Protein AF-A0A7Y5J5W0-F1 (afdb_monomer_lite)

Sequence (157 aa):
MAVSAVFTVFFVSILNAQICTHQDPDDPNSPLIGLDGLPCNNTVVTAVPFLRIVSDARSGAMGDVGIGLSADPNAMHFNASKLVFSEQEVGVSTTYTPWLRSLGLSDVYLAYLTGFFKIDEFQTLGMGLRYFSLGSIQFTDTEGQELLTGRPNEFEV

pLDDT: mean 84.12, std 17.24, range [32.28, 97.69]

Structure (mmCIF, N/CA/C/O backbone):
data_AF-A0A7Y5J5W0-F1
#
_entry.id   AF-A0A7Y5J5W0-F1
#
loop_
_atom_site.group_PDB
_atom_site.id
_atom_site.type_symbol
_atom_site.label_atom_id
_atom_site.label_alt_id
_atom_site.label_comp_id
_atom_site.label_asym_id
_atom_site.label_entity_id
_atom_site.label_seq_id
_atom_site.pdbx_PDB_ins_code
_atom_site.Cartn_x
_atom_site.Cartn_y
_atom_site.Cartn_z
_atom_site.occupancy
_atom_site.B_iso_or_equiv
_atom_site.auth_seq_id
_atom_site.auth_comp_id
_atom_site.auth_asym_id
_atom_site.auth_atom_id
_atom_site.pdbx_PDB_model_num
ATOM 1 N N . MET A 1 1 ? 16.769 -20.450 39.879 1.00 37.41 1 MET A N 1
ATOM 2 C CA . MET A 1 1 ? 17.479 -19.281 39.319 1.00 37.41 1 MET A CA 1
ATOM 3 C C . MET A 1 1 ? 17.667 -19.563 37.834 1.00 37.41 1 MET A C 1
ATOM 5 O O . MET A 1 1 ? 18.550 -20.330 37.484 1.00 37.41 1 MET A O 1
ATOM 9 N N . ALA A 1 2 ? 16.738 -19.116 36.986 1.00 35.34 2 ALA A N 1
ATOM 10 C CA . ALA A 1 2 ? 16.779 -19.388 35.548 1.00 35.34 2 ALA A CA 1
ATOM 11 C C . ALA A 1 2 ? 17.482 -18.217 34.853 1.00 35.34 2 ALA A C 1
ATOM 13 O O . ALA A 1 2 ? 17.029 -17.079 34.956 1.00 35.34 2 ALA A O 1
ATOM 14 N N . VAL A 1 3 ? 18.618 -18.490 34.214 1.00 38.78 3 VAL A N 1
ATOM 15 C CA . VAL A 1 3 ? 19.370 -17.503 33.434 1.00 38.78 3 VAL A CA 1
ATOM 16 C C . VAL A 1 3 ? 18.696 -17.398 32.069 1.00 38.78 3 VAL A C 1
ATOM 18 O O . VAL A 1 3 ? 18.734 -18.336 31.279 1.00 38.78 3 VAL A O 1
ATOM 21 N N . SER A 1 4 ? 18.025 -16.273 31.829 1.00 32.28 4 SER A N 1
ATOM 22 C CA . SER A 1 4 ? 17.438 -15.935 30.534 1.00 32.28 4 SER A CA 1
ATOM 23 C C . SER A 1 4 ? 18.555 -15.477 29.595 1.00 32.28 4 SER A C 1
ATOM 25 O O . SER A 1 4 ? 19.191 -14.452 29.842 1.00 32.28 4 SER A O 1
ATOM 27 N N . ALA A 1 5 ? 18.840 -16.259 28.554 1.00 39.91 5 ALA A N 1
ATOM 28 C CA . ALA A 1 5 ? 19.784 -15.886 27.509 1.00 39.91 5 ALA A CA 1
ATOM 29 C C . ALA A 1 5 ? 19.069 -14.984 26.494 1.00 39.91 5 ALA A C 1
ATOM 31 O O . ALA A 1 5 ? 18.296 -15.453 25.662 1.00 39.91 5 ALA A O 1
ATOM 32 N N . VAL A 1 6 ? 19.310 -13.676 26.583 1.00 43.06 6 VAL A N 1
ATOM 33 C CA . VAL A 1 6 ? 18.864 -12.710 25.574 1.00 43.06 6 VAL A CA 1
ATOM 34 C C . VAL A 1 6 ? 19.819 -12.807 24.385 1.00 43.06 6 VAL A C 1
ATOM 36 O O . VAL A 1 6 ? 20.975 -12.398 24.467 1.00 43.06 6 VAL A O 1
ATOM 39 N N . PHE A 1 7 ? 19.345 -13.396 23.290 1.00 33.59 7 PHE A N 1
ATOM 40 C CA . PHE A 1 7 ? 20.081 -13.487 22.033 1.00 33.59 7 PHE A CA 1
ATOM 41 C C . PHE A 1 7 ? 19.797 -12.222 21.210 1.00 33.59 7 PHE A C 1
ATOM 43 O O . PHE A 1 7 ? 18.835 -12.160 20.448 1.00 33.59 7 PHE A O 1
ATOM 50 N N . THR A 1 8 ? 20.597 -11.175 21.409 1.00 34.41 8 THR A N 1
ATOM 51 C CA . THR A 1 8 ? 20.504 -9.949 20.604 1.00 34.41 8 THR A CA 1
ATOM 52 C C . THR A 1 8 ? 21.258 -10.155 19.294 1.00 34.41 8 THR A C 1
ATOM 54 O O . THR A 1 8 ? 22.488 -10.141 19.266 1.00 34.41 8 THR A O 1
ATOM 57 N N . VAL A 1 9 ? 20.524 -10.346 18.199 1.00 38.25 9 VAL A N 1
ATOM 58 C CA . VAL A 1 9 ? 21.084 -10.310 16.843 1.00 38.25 9 VAL A CA 1
ATOM 59 C C . VAL A 1 9 ? 21.312 -8.846 16.469 1.00 38.25 9 VAL A C 1
ATOM 61 O O . VAL A 1 9 ? 20.364 -8.108 16.213 1.00 38.25 9 VAL A O 1
ATOM 64 N N . PHE A 1 10 ? 22.572 -8.410 16.450 1.00 33.38 10 PHE A N 1
ATOM 65 C CA . PHE A 1 10 ? 22.946 -7.127 15.860 1.00 33.38 10 PHE A CA 1
ATOM 66 C C . PHE A 1 10 ? 22.962 -7.266 14.337 1.00 33.38 10 PHE A C 1
ATOM 68 O O . PHE A 1 10 ? 23.880 -7.846 13.761 1.00 33.38 10 PHE A O 1
ATOM 75 N N . PHE A 1 11 ? 21.936 -6.726 13.684 1.00 36.38 11 PHE A N 1
ATOM 76 C CA . PHE A 1 11 ? 21.954 -6.495 12.247 1.00 36.38 11 PHE A CA 1
ATOM 77 C C . PHE A 1 11 ? 22.788 -5.235 11.994 1.00 36.38 11 PHE A C 1
ATOM 79 O O . PHE A 1 11 ? 22.348 -4.123 12.282 1.00 36.38 11 PHE A O 1
ATOM 86 N N . VAL A 1 12 ? 24.020 -5.392 11.505 1.00 39.88 12 VAL A N 1
ATOM 87 C CA . VAL A 1 12 ? 24.788 -4.254 10.986 1.00 39.88 12 VAL A CA 1
ATOM 88 C C . VAL A 1 12 ? 24.184 -3.901 9.634 1.00 39.88 12 VAL A C 1
ATOM 90 O O . VAL A 1 12 ? 24.516 -4.490 8.608 1.00 39.88 12 VAL A O 1
ATOM 93 N N . SER A 1 13 ? 23.259 -2.946 9.636 1.00 38.00 13 SER A N 1
ATOM 94 C CA . SER A 1 13 ? 22.862 -2.246 8.424 1.00 38.00 13 SER A CA 1
ATOM 95 C C . SER A 1 13 ? 24.048 -1.400 7.974 1.00 38.00 13 SER A C 1
ATOM 97 O O . SER A 1 13 ? 24.332 -0.354 8.563 1.00 38.00 13 SER A O 1
ATOM 99 N N . ILE A 1 14 ? 24.763 -1.859 6.950 1.00 43.25 14 ILE A N 1
ATOM 100 C CA . ILE A 1 14 ? 25.691 -1.002 6.219 1.00 43.25 14 ILE A CA 1
ATOM 101 C C . ILE A 1 14 ? 24.814 0.074 5.577 1.00 43.25 14 ILE A C 1
ATOM 103 O O . ILE A 1 14 ? 24.007 -0.210 4.691 1.00 43.25 14 ILE A O 1
ATOM 107 N N . LEU A 1 15 ? 24.889 1.293 6.107 1.00 44.66 15 LEU A N 1
ATOM 108 C CA . LEU A 1 15 ? 24.238 2.449 5.516 1.00 44.66 15 LEU A CA 1
ATOM 109 C C . LEU A 1 15 ? 24.900 2.656 4.147 1.00 44.66 15 LEU A C 1
ATOM 111 O O . LEU A 1 15 ? 26.060 3.058 4.077 1.00 44.66 15 LEU A O 1
ATOM 115 N N . ASN A 1 16 ? 24.186 2.361 3.061 1.00 49.84 16 ASN A N 1
ATOM 116 C CA . ASN A 1 16 ? 24.580 2.779 1.718 1.00 49.84 16 ASN A CA 1
ATOM 117 C C . ASN A 1 16 ? 24.354 4.293 1.605 1.00 49.84 16 ASN A C 1
ATOM 119 O O . ASN A 1 16 ? 23.412 4.749 0.961 1.00 49.84 16 ASN A O 1
ATOM 123 N N . ALA A 1 17 ? 25.177 5.082 2.293 1.00 53.34 17 ALA A N 1
ATOM 124 C CA . ALA A 1 17 ? 25.320 6.488 1.963 1.00 53.34 17 ALA A CA 1
ATOM 125 C C . ALA A 1 17 ? 26.031 6.553 0.606 1.00 53.34 17 ALA A C 1
ATOM 127 O O . ALA A 1 17 ? 27.065 5.909 0.420 1.00 53.34 17 ALA A O 1
ATOM 128 N N . GLN A 1 18 ? 25.470 7.294 -0.351 1.00 58.78 18 GLN A N 1
ATOM 129 C CA . GLN A 1 18 ? 26.191 7.635 -1.574 1.00 58.78 18 GLN A CA 1
ATOM 130 C C . GLN A 1 18 ? 27.515 8.291 -1.160 1.00 58.78 18 GLN A C 1
ATOM 132 O O . GLN A 1 18 ? 27.520 9.308 -0.467 1.00 58.78 18 GLN A O 1
ATOM 137 N N . ILE A 1 19 ? 28.637 7.660 -1.512 1.00 64.94 19 ILE A N 1
ATOM 138 C CA . ILE A 1 19 ? 29.966 8.191 -1.216 1.00 64.94 19 ILE A CA 1
ATOM 139 C C . ILE A 1 19 ? 30.184 9.352 -2.178 1.00 64.94 19 ILE A C 1
ATOM 141 O O . ILE A 1 19 ? 30.361 9.141 -3.376 1.00 64.94 19 ILE A O 1
ATOM 145 N N . CYS A 1 20 ? 30.136 10.566 -1.641 1.00 73.12 20 CYS A N 1
ATOM 146 C CA . CYS A 1 20 ? 30.481 11.770 -2.372 1.00 73.12 20 CYS A CA 1
ATOM 147 C C . CYS A 1 20 ? 31.833 12.284 -1.896 1.00 73.12 20 CYS A C 1
ATOM 149 O O . CYS A 1 20 ? 32.098 12.343 -0.694 1.00 73.12 20 CYS A O 1
ATOM 151 N N . THR A 1 21 ? 32.681 12.656 -2.845 1.00 75.62 21 THR A N 1
ATOM 152 C CA . THR A 1 21 ? 34.007 13.217 -2.580 1.00 75.62 21 THR A CA 1
ATOM 153 C C . THR A 1 21 ? 34.090 14.616 -3.164 1.00 75.62 21 THR A C 1
ATOM 155 O O . THR A 1 21 ? 33.396 14.935 -4.125 1.00 75.62 21 THR A O 1
ATOM 158 N N . HIS A 1 22 ? 34.939 15.462 -2.594 1.00 81.31 22 HIS A N 1
ATOM 159 C CA . HIS A 1 22 ? 35.256 16.751 -3.199 1.00 81.31 22 HIS A CA 1
ATOM 160 C C . HIS A 1 22 ? 35.891 16.547 -4.583 1.00 81.31 22 HIS A C 1
ATOM 162 O O . HIS A 1 22 ? 36.768 15.694 -4.734 1.00 81.31 22 HIS A O 1
ATOM 168 N N . GLN A 1 23 ? 35.426 17.301 -5.586 1.00 80.44 23 GLN A N 1
ATOM 169 C CA . GLN A 1 23 ? 35.991 17.300 -6.942 1.00 80.44 23 GLN A CA 1
ATOM 170 C C . GLN A 1 23 ? 37.472 17.677 -6.929 1.00 80.44 23 GLN A C 1
ATOM 172 O O . GLN A 1 23 ? 38.260 17.108 -7.682 1.00 80.44 23 GLN A O 1
ATOM 177 N N . ASP A 1 24 ? 37.829 18.636 -6.077 1.00 80.94 24 ASP A N 1
ATOM 178 C CA . ASP A 1 24 ? 39.208 18.990 -5.780 1.00 80.94 24 ASP A CA 1
ATOM 179 C C . ASP A 1 24 ? 39.498 18.627 -4.313 1.00 80.94 24 ASP A C 1
ATOM 181 O O . ASP A 1 24 ? 38.906 19.238 -3.418 1.00 80.94 24 ASP A O 1
ATOM 185 N N . PRO A 1 25 ? 40.372 17.640 -4.044 1.00 79.00 25 PRO A N 1
ATOM 186 C CA . PRO A 1 25 ? 40.731 17.241 -2.686 1.00 79.00 25 PRO A CA 1
ATOM 187 C C . PRO A 1 25 ? 41.341 18.371 -1.844 1.00 79.00 25 PRO A C 1
ATOM 189 O O . PRO A 1 25 ? 41.274 18.297 -0.616 1.00 79.00 25 PRO A O 1
ATOM 192 N N . ASP A 1 26 ? 41.931 19.387 -2.484 1.00 81.31 26 ASP A N 1
ATOM 193 C CA . ASP A 1 26 ? 42.678 20.457 -1.819 1.00 81.31 26 ASP A CA 1
ATOM 194 C C . ASP A 1 26 ? 41.833 21.725 -1.569 1.00 81.31 26 ASP A C 1
ATOM 196 O O . ASP A 1 26 ? 42.221 22.572 -0.758 1.00 81.31 26 ASP A O 1
ATOM 200 N N . ASP A 1 27 ? 40.656 21.853 -2.201 1.00 81.00 27 ASP A N 1
ATOM 201 C CA . ASP A 1 27 ? 39.699 22.942 -1.954 1.00 81.00 27 ASP A CA 1
ATOM 202 C C . ASP A 1 27 ? 38.456 22.438 -1.189 1.00 81.00 27 ASP A C 1
ATOM 204 O O . ASP A 1 27 ? 37.603 21.751 -1.767 1.00 81.00 27 ASP A O 1
ATOM 208 N N . PRO A 1 28 ? 38.277 22.828 0.090 1.00 77.81 28 PRO A N 1
ATOM 209 C CA . PRO A 1 28 ? 37.134 22.418 0.905 1.00 77.81 28 PRO A CA 1
ATOM 210 C C . PRO A 1 28 ? 35.789 23.003 0.444 1.00 77.81 28 PRO A C 1
ATOM 212 O O . PRO A 1 28 ? 34.749 22.593 0.955 1.00 77.81 28 PRO A O 1
ATOM 215 N N . ASN A 1 29 ? 35.775 23.953 -0.498 1.00 83.12 29 ASN A N 1
ATOM 216 C CA . ASN A 1 29 ? 34.547 24.499 -1.086 1.00 83.12 29 ASN A CA 1
ATOM 217 C C . ASN A 1 29 ? 34.256 23.944 -2.488 1.00 83.12 29 ASN A C 1
ATOM 219 O O . ASN A 1 29 ? 33.294 24.379 -3.129 1.00 83.12 29 ASN A O 1
ATOM 223 N N . SER A 1 30 ? 35.065 23.002 -2.980 1.00 81.00 30 SER A N 1
ATOM 224 C CA . SER A 1 30 ? 34.849 22.408 -4.295 1.00 81.00 30 SER A CA 1
ATOM 225 C C . SER A 1 30 ? 33.546 21.591 -4.334 1.00 81.00 30 SER A C 1
ATOM 227 O O . SER A 1 30 ? 33.149 21.005 -3.319 1.00 81.00 30 SER A O 1
ATOM 229 N N . PRO A 1 31 ? 32.851 21.532 -5.489 1.00 82.62 31 PRO A N 1
ATOM 230 C CA . PRO A 1 31 ? 31.631 20.746 -5.629 1.00 82.62 31 PRO A CA 1
ATOM 231 C C . PRO A 1 31 ? 31.865 19.279 -5.275 1.00 82.62 31 PRO A C 1
ATOM 233 O O . PRO A 1 31 ? 32.870 18.686 -5.664 1.00 82.62 31 PRO A O 1
ATOM 236 N N . LEU A 1 32 ? 30.912 18.681 -4.566 1.00 84.12 32 LEU A N 1
ATOM 237 C CA . LEU A 1 32 ? 30.928 17.247 -4.316 1.00 84.12 32 LEU A CA 1
ATOM 238 C C . LEU A 1 32 ? 30.548 16.505 -5.599 1.00 84.12 32 LEU A C 1
ATOM 240 O O . LEU A 1 32 ? 29.568 16.864 -6.256 1.00 84.12 32 LEU A O 1
ATOM 244 N N . ILE A 1 33 ? 31.283 15.448 -5.922 1.00 84.19 33 ILE A N 1
ATOM 245 C CA . ILE A 1 33 ? 31.013 14.547 -7.043 1.00 84.19 33 ILE A CA 1
ATOM 246 C C . ILE A 1 33 ? 30.721 13.130 -6.565 1.00 84.19 33 ILE A C 1
ATOM 248 O O . ILE A 1 33 ? 31.202 12.695 -5.515 1.00 84.19 33 ILE A O 1
ATOM 252 N N . GLY A 1 34 ? 29.892 12.430 -7.337 1.00 77.56 34 GLY A N 1
ATOM 253 C CA . GLY A 1 34 ? 29.656 11.000 -7.184 1.00 77.56 34 GLY A CA 1
ATOM 254 C C . GLY A 1 34 ? 30.750 10.157 -7.844 1.00 77.56 34 GLY A C 1
ATOM 255 O O . GLY A 1 34 ? 31.632 10.665 -8.537 1.00 77.56 34 GLY A O 1
ATOM 256 N N . LEU A 1 35 ? 30.663 8.836 -7.666 1.00 71.94 35 LEU A N 1
ATOM 257 C CA . LEU A 1 35 ? 31.559 7.859 -8.305 1.00 71.94 35 LEU A CA 1
ATOM 258 C C . LEU A 1 35 ? 31.524 7.904 -9.848 1.00 71.94 35 LEU A C 1
ATOM 260 O O . LEU A 1 35 ? 32.421 7.389 -10.508 1.00 71.94 35 LEU A O 1
ATOM 264 N N . ASP A 1 36 ? 30.467 8.482 -10.407 1.00 76.19 36 ASP A N 1
ATOM 265 C CA . ASP A 1 36 ? 30.195 8.673 -11.829 1.00 76.19 36 ASP A CA 1
ATOM 266 C C . ASP A 1 36 ? 30.747 10.000 -12.388 1.00 76.19 36 ASP A C 1
ATOM 268 O O . ASP A 1 36 ? 30.611 10.264 -13.582 1.00 76.19 36 ASP A O 1
ATOM 272 N N . GLY A 1 37 ? 31.376 10.838 -11.553 1.00 74.50 37 GLY A N 1
ATOM 273 C CA . GLY A 1 37 ? 31.932 12.136 -11.954 1.00 74.50 37 GLY A CA 1
ATOM 274 C C . GLY A 1 37 ? 30.879 13.218 -12.219 1.00 74.50 37 GLY A C 1
ATOM 275 O O . GLY A 1 37 ? 31.218 14.311 -12.677 1.00 74.50 37 GLY A O 1
ATOM 276 N N . LEU A 1 38 ? 29.606 12.933 -11.934 1.00 81.25 38 LEU A N 1
ATOM 277 C CA . LEU A 1 38 ? 28.520 13.906 -11.971 1.00 81.25 38 LEU A CA 1
ATOM 278 C C . LEU A 1 38 ? 28.381 14.600 -10.606 1.00 81.25 38 LEU A C 1
ATOM 280 O O . LEU A 1 38 ? 28.870 14.080 -9.595 1.00 81.25 38 LEU A O 1
ATOM 284 N N . PRO A 1 39 ? 27.722 15.778 -10.544 1.00 82.44 39 PRO A N 1
ATOM 285 C CA . PRO A 1 39 ? 27.435 16.437 -9.276 1.00 82.44 39 PRO A CA 1
ATOM 286 C C . PRO A 1 39 ? 26.773 15.462 -8.303 1.00 82.44 39 PRO A C 1
ATOM 288 O O . PRO A 1 39 ? 25.794 14.801 -8.652 1.00 82.44 39 PRO A O 1
ATOM 291 N N . CYS A 1 40 ? 27.309 15.380 -7.087 1.00 77.94 40 CYS A N 1
ATOM 292 C CA . CYS A 1 40 ? 26.790 14.514 -6.040 1.00 77.94 40 CYS A CA 1
ATOM 293 C C . CYS A 1 40 ? 25.314 14.835 -5.793 1.00 77.94 40 CYS A C 1
ATOM 295 O O . CYS A 1 40 ? 24.961 15.896 -5.270 1.00 77.94 40 CYS A O 1
ATOM 297 N N . ASN A 1 41 ? 24.444 13.901 -6.166 1.00 71.25 41 ASN A N 1
ATOM 298 C CA . ASN A 1 41 ? 23.030 13.992 -5.865 1.00 71.25 41 ASN A CA 1
ATOM 299 C C . ASN A 1 41 ? 22.784 13.386 -4.482 1.00 71.25 41 ASN A C 1
ATOM 301 O O . ASN A 1 41 ? 22.992 12.190 -4.286 1.00 71.25 41 ASN A O 1
ATOM 305 N N . ASN A 1 42 ? 22.339 14.202 -3.525 1.00 68.62 42 ASN A N 1
ATOM 306 C CA . ASN A 1 42 ? 22.012 13.756 -2.170 1.00 68.62 42 ASN A CA 1
ATOM 307 C C . ASN A 1 42 ? 20.614 13.116 -2.134 1.00 68.62 42 ASN A C 1
ATOM 309 O O . ASN A 1 42 ? 19.680 13.626 -1.510 1.00 68.62 42 ASN A O 1
ATOM 313 N N . THR A 1 43 ? 20.443 12.025 -2.876 1.00 71.62 43 THR A N 1
ATOM 314 C CA . THR A 1 43 ? 19.206 11.248 -2.863 1.00 71.62 43 THR A CA 1
ATOM 315 C C . THR A 1 43 ? 19.216 10.265 -1.709 1.00 71.62 43 THR A C 1
ATOM 317 O O . THR A 1 43 ? 20.143 9.488 -1.521 1.00 71.62 43 THR A O 1
ATOM 320 N N . VAL A 1 44 ? 18.141 10.235 -0.931 1.00 71.56 44 VAL A N 1
ATOM 321 C CA . VAL A 1 44 ? 18.000 9.204 0.099 1.00 71.56 44 VAL A CA 1
ATOM 322 C C . VAL A 1 44 ? 17.638 7.888 -0.583 1.00 71.56 44 VAL A C 1
ATOM 324 O O . VAL A 1 44 ? 16.494 7.687 -0.995 1.00 71.56 44 VAL A O 1
ATOM 327 N N . VAL A 1 45 ? 18.615 6.991 -0.702 1.00 72.06 45 VAL A N 1
ATOM 328 C CA . VAL A 1 45 ? 18.409 5.648 -1.250 1.00 72.06 45 VAL A CA 1
ATOM 329 C C . VAL A 1 45 ? 17.866 4.743 -0.145 1.00 72.06 45 VAL A C 1
ATOM 331 O O . VAL A 1 45 ? 18.517 4.511 0.871 1.00 72.06 45 VAL A O 1
ATOM 334 N N . THR A 1 46 ? 16.648 4.236 -0.321 1.00 78.06 46 THR A N 1
ATOM 335 C CA . THR A 1 46 ? 16.045 3.257 0.594 1.00 78.06 46 THR A CA 1
ATOM 336 C C . THR A 1 46 ? 16.227 1.854 0.036 1.00 78.06 46 THR A C 1
ATOM 338 O O . THR A 1 46 ? 15.976 1.647 -1.147 1.00 78.06 46 THR A O 1
ATOM 341 N N . ALA A 1 47 ? 16.584 0.883 0.880 1.00 81.00 47 ALA A N 1
ATOM 342 C CA . ALA A 1 47 ? 16.774 -0.505 0.445 1.00 81.00 47 ALA A CA 1
ATOM 343 C C . ALA A 1 47 ? 15.497 -1.142 -0.132 1.00 81.00 47 ALA A C 1
ATOM 345 O O . ALA A 1 47 ? 15.584 -2.022 -0.979 1.00 81.00 47 ALA A O 1
ATOM 346 N N . VAL A 1 48 ? 14.321 -0.694 0.323 1.00 88.62 48 VAL A N 1
ATOM 347 C CA . VAL A 1 48 ? 13.029 -1.299 -0.014 1.00 88.62 48 VAL A CA 1
ATOM 348 C C . VAL A 1 48 ? 12.021 -0.197 -0.390 1.00 88.62 48 VAL A C 1
ATOM 350 O O . VAL A 1 48 ? 11.191 0.203 0.431 1.00 88.62 48 VAL A O 1
ATOM 353 N N . PRO A 1 49 ? 12.112 0.376 -1.605 1.00 86.25 49 PRO A N 1
ATOM 354 C CA . PRO A 1 49 ? 11.348 1.566 -1.980 1.00 86.25 49 PRO A CA 1
ATOM 355 C C . PRO A 1 49 ? 9.843 1.305 -2.110 1.00 86.25 49 PRO A C 1
ATOM 357 O O . PRO A 1 49 ? 9.062 2.235 -1.901 1.00 86.25 49 PRO A O 1
ATOM 360 N N . PHE A 1 50 ? 9.413 0.060 -2.375 1.00 89.88 50 PHE A N 1
ATOM 361 C CA . PHE A 1 50 ? 7.986 -0.259 -2.466 1.00 89.88 50 PHE A CA 1
ATOM 362 C C . PHE A 1 50 ? 7.254 0.042 -1.156 1.00 89.88 50 PHE A C 1
ATOM 364 O O . PHE A 1 50 ? 6.071 0.371 -1.192 1.00 89.88 50 PHE A O 1
ATOM 371 N N . LE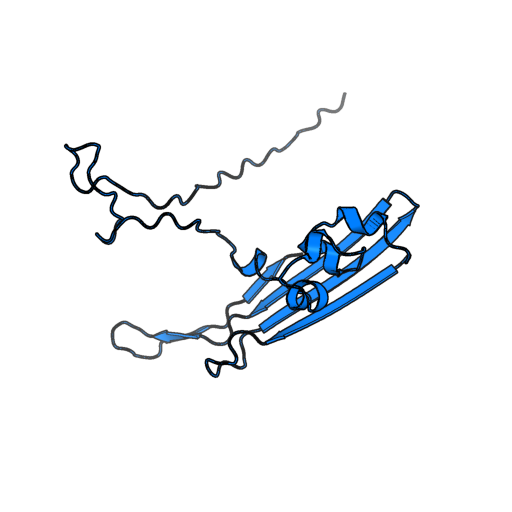U A 1 51 ? 7.948 0.037 -0.002 1.00 90.88 51 LEU A N 1
ATOM 372 C CA . LEU A 1 51 ? 7.372 0.406 1.297 1.00 90.88 51 LEU A CA 1
ATOM 373 C C . LEU A 1 51 ? 6.781 1.815 1.344 1.00 90.88 51 LEU A C 1
ATOM 375 O O . LEU A 1 51 ? 5.887 2.066 2.140 1.00 90.88 51 LEU A O 1
ATOM 379 N N . ARG A 1 52 ? 7.244 2.707 0.469 1.00 90.00 52 ARG A N 1
ATOM 380 C CA . ARG A 1 52 ? 6.803 4.102 0.416 1.00 90.00 52 ARG A CA 1
ATOM 381 C C . ARG A 1 52 ? 5.609 4.333 -0.506 1.00 90.00 52 ARG A C 1
ATOM 383 O O . ARG A 1 52 ? 5.105 5.449 -0.549 1.00 90.00 52 ARG A O 1
ATOM 390 N N . ILE A 1 53 ? 5.197 3.328 -1.277 1.00 90.88 53 ILE A N 1
ATOM 391 C CA . ILE A 1 53 ? 4.076 3.455 -2.206 1.00 90.88 53 ILE A CA 1
ATOM 392 C C . ILE A 1 53 ? 2.778 3.294 -1.423 1.00 90.88 53 ILE A C 1
ATOM 394 O O . ILE A 1 53 ? 2.538 2.246 -0.816 1.00 90.88 53 ILE A O 1
ATOM 398 N N . VAL A 1 54 ? 1.931 4.320 -1.492 1.00 93.12 54 VAL A N 1
ATOM 399 C CA . VAL A 1 54 ? 0.596 4.282 -0.904 1.00 93.12 54 VAL A CA 1
ATOM 400 C C . VAL A 1 54 ? -0.236 3.203 -1.580 1.00 93.12 54 VAL A C 1
ATOM 402 O O . VAL A 1 54 ? -0.357 3.131 -2.803 1.00 93.12 54 VAL A O 1
ATOM 405 N N . SER A 1 55 ? -0.775 2.323 -0.744 1.00 88.06 55 SER A N 1
ATOM 406 C CA . SER A 1 55 ? -1.365 1.054 -1.160 1.00 88.06 55 SER A CA 1
ATOM 407 C C . SER A 1 55 ? -2.885 1.004 -1.008 1.00 88.06 55 SER A C 1
ATOM 409 O O . SER A 1 55 ? -3.487 -0.028 -1.295 1.00 88.06 55 SER A O 1
ATOM 411 N N . ASP A 1 56 ? -3.516 2.120 -0.630 1.00 92.12 56 ASP A N 1
ATOM 412 C CA . ASP A 1 56 ? -4.967 2.264 -0.551 1.00 92.12 56 ASP A CA 1
ATOM 413 C C . ASP A 1 56 ? -5.495 3.444 -1.377 1.00 92.12 56 ASP A C 1
ATOM 415 O O . ASP A 1 56 ? -4.840 4.470 -1.561 1.00 92.12 56 ASP A O 1
ATOM 419 N N . ALA A 1 57 ? -6.725 3.300 -1.868 1.00 91.88 57 ALA A N 1
ATOM 420 C CA . ALA A 1 57 ? -7.348 4.299 -2.730 1.00 91.88 57 ALA A CA 1
ATOM 421 C C . ALA A 1 57 ? -7.785 5.570 -1.982 1.00 91.88 57 ALA A C 1
ATOM 423 O O . ALA A 1 57 ? -7.840 6.641 -2.585 1.00 91.88 57 ALA A O 1
ATOM 424 N N . ARG A 1 58 ? -8.126 5.474 -0.690 1.00 92.31 58 ARG A N 1
ATOM 425 C CA . ARG A 1 58 ? -8.714 6.580 0.077 1.00 92.31 58 ARG A CA 1
ATOM 426 C C . ARG A 1 58 ? -7.663 7.642 0.379 1.00 92.31 58 ARG A C 1
ATOM 428 O O . ARG A 1 58 ? -7.883 8.816 0.095 1.00 92.31 58 ARG A O 1
ATOM 435 N N . SER A 1 59 ? -6.538 7.239 0.955 1.00 93.38 59 SER A N 1
ATOM 436 C CA . SER A 1 59 ? -5.429 8.135 1.255 1.00 93.38 59 SER A CA 1
ATOM 437 C C . SER A 1 59 ? -4.749 8.615 -0.029 1.00 93.38 59 SER A C 1
ATOM 439 O O . SER A 1 59 ? -4.506 9.815 -0.153 1.00 93.38 59 SER A O 1
ATOM 441 N N . GLY A 1 60 ? -4.566 7.730 -1.019 1.00 92.00 60 GLY A N 1
ATOM 442 C CA . GLY A 1 60 ? -3.969 8.068 -2.312 1.00 92.00 60 GLY A CA 1
ATOM 443 C C . GLY A 1 60 ? -4.768 9.125 -3.078 1.00 92.00 60 GLY A C 1
ATOM 444 O O . GLY A 1 60 ? -4.203 10.097 -3.575 1.00 92.00 60 GLY A O 1
ATOM 445 N N . ALA A 1 61 ? -6.104 9.020 -3.099 1.00 92.75 61 ALA A N 1
ATOM 446 C CA . ALA A 1 61 ? -6.967 10.028 -3.726 1.00 92.75 61 ALA A CA 1
ATOM 447 C C . ALA A 1 61 ? -6.936 11.392 -3.014 1.00 92.75 61 ALA A C 1
ATOM 449 O O . ALA A 1 61 ? -7.269 12.409 -3.621 1.00 92.75 61 ALA A O 1
ATOM 450 N N . MET A 1 62 ? -6.538 11.426 -1.741 1.00 94.19 62 MET A N 1
ATOM 451 C CA . MET A 1 62 ? -6.407 12.654 -0.954 1.00 94.19 62 MET A CA 1
ATOM 452 C C . MET A 1 62 ? -4.963 13.177 -0.883 1.00 94.19 62 MET A C 1
ATOM 454 O O . MET A 1 62 ? -4.689 14.080 -0.097 1.00 94.19 62 MET A O 1
ATOM 458 N N . GLY A 1 63 ? -4.048 12.648 -1.702 1.00 92.81 63 GLY A N 1
ATOM 459 C CA . GLY A 1 63 ? -2.650 13.084 -1.728 1.00 92.81 63 GLY A CA 1
ATOM 460 C C . GLY A 1 63 ? -1.828 12.518 -0.572 1.00 92.81 63 GLY A C 1
ATOM 461 O O . GLY A 1 63 ? -1.107 13.255 0.094 1.00 92.81 63 GLY A O 1
ATOM 462 N N . ASP A 1 64 ? -1.969 11.218 -0.317 1.00 92.69 64 ASP A N 1
ATOM 463 C CA . ASP A 1 64 ? -1.186 10.439 0.649 1.00 92.69 64 ASP A CA 1
ATOM 464 C C . ASP A 1 64 ? -1.326 10.911 2.111 1.00 92.69 64 ASP A C 1
ATOM 466 O O . ASP A 1 64 ? -0.467 10.688 2.963 1.00 92.69 64 ASP A O 1
ATOM 470 N N . VAL A 1 65 ? -2.464 11.525 2.450 1.00 92.12 65 VAL A N 1
ATOM 471 C CA . VAL A 1 65 ? -2.750 12.095 3.785 1.00 92.12 65 VAL A CA 1
ATOM 472 C C . VAL A 1 65 ? -3.200 11.061 4.824 1.00 92.12 65 VAL A C 1
ATOM 474 O O . VAL A 1 65 ? -3.913 11.384 5.778 1.00 92.12 65 VAL A O 1
ATOM 477 N N . GLY A 1 66 ? -2.788 9.801 4.677 1.00 89.31 66 GLY A N 1
ATOM 478 C CA . GLY A 1 66 ? -3.316 8.677 5.451 1.00 89.31 66 GLY A CA 1
ATOM 479 C C . GLY A 1 66 ? -3.160 8.806 6.970 1.00 89.31 66 GLY A C 1
ATOM 480 O O . GLY A 1 66 ? -3.960 8.238 7.707 1.00 89.31 66 GLY A O 1
ATOM 481 N N . ILE A 1 67 ? -2.221 9.612 7.475 1.00 92.38 67 ILE A N 1
ATOM 482 C CA . ILE A 1 67 ? -2.048 9.871 8.917 1.00 92.38 67 ILE A CA 1
ATOM 483 C C . ILE A 1 67 ? -3.247 10.632 9.515 1.00 92.38 67 ILE A C 1
ATOM 485 O O . ILE A 1 67 ? -3.670 10.311 10.623 1.00 92.38 67 ILE A O 1
ATOM 489 N N . GLY A 1 68 ? -3.826 11.592 8.786 1.00 90.69 68 GLY A N 1
ATOM 490 C CA . GLY A 1 68 ? -4.890 12.482 9.281 1.00 90.69 68 GLY A CA 1
ATOM 491 C C . GLY A 1 68 ? -6.317 11.945 9.131 1.00 90.69 68 GLY A C 1
ATOM 492 O O . GLY A 1 68 ? -7.273 12.632 9.480 1.00 90.69 68 GLY A O 1
ATOM 493 N N . LEU A 1 69 ? -6.481 10.740 8.585 1.00 92.81 69 LEU A N 1
ATOM 494 C CA . LEU A 1 69 ? -7.790 10.146 8.316 1.00 92.81 69 LEU A CA 1
ATOM 495 C C . LEU A 1 69 ? -8.335 9.356 9.505 1.00 92.81 69 LEU A C 1
ATOM 497 O O . LEU A 1 69 ? -7.563 8.763 10.266 1.00 92.81 69 LEU A O 1
ATOM 501 N N . SER A 1 70 ? -9.667 9.267 9.589 1.00 93.94 70 SER A N 1
ATOM 502 C CA . SER A 1 70 ? -10.347 8.349 10.511 1.00 93.94 70 SER A CA 1
ATOM 503 C C . SER A 1 70 ? -9.857 6.911 10.330 1.00 93.94 70 SER A C 1
ATOM 505 O O . SER A 1 70 ? -9.431 6.525 9.236 1.00 93.94 70 SER A O 1
ATOM 507 N N . ALA A 1 71 ? -9.902 6.141 11.416 1.00 94.75 71 ALA A N 1
ATOM 508 C CA . ALA A 1 71 ? -9.415 4.771 11.456 1.00 94.75 71 ALA A CA 1
ATOM 509 C C . ALA A 1 71 ? -10.152 3.873 10.451 1.00 94.75 71 ALA A C 1
ATOM 511 O O . ALA A 1 71 ? -11.380 3.839 10.418 1.00 94.75 71 ALA A O 1
ATOM 512 N N . ASP A 1 72 ? -9.386 3.146 9.646 1.00 94.25 72 ASP A N 1
ATOM 513 C CA . ASP A 1 72 ? -9.851 2.140 8.695 1.00 94.25 72 ASP A CA 1
ATOM 514 C C . ASP A 1 72 ? -8.790 1.022 8.594 1.00 94.25 72 ASP A C 1
ATOM 516 O O . ASP A 1 72 ? -7.696 1.178 9.149 1.00 94.25 72 ASP A O 1
ATOM 520 N N . PRO A 1 73 ? -9.057 -0.106 7.908 1.00 95.25 73 PRO A N 1
ATOM 521 C CA . PRO A 1 73 ? -8.076 -1.190 7.806 1.00 95.25 73 PRO A CA 1
ATOM 522 C C . PRO A 1 73 ? -6.750 -0.777 7.146 1.00 95.25 73 PRO A C 1
ATOM 524 O O . PRO A 1 73 ? -5.700 -1.333 7.465 1.00 95.25 73 PRO A O 1
ATOM 527 N N . ASN A 1 74 ? -6.766 0.239 6.276 1.00 95.31 74 ASN A N 1
ATOM 528 C CA . ASN A 1 74 ? -5.576 0.739 5.584 1.00 95.31 74 ASN A CA 1
ATOM 529 C C . ASN A 1 74 ? -4.678 1.602 6.482 1.00 95.31 74 ASN A C 1
ATOM 531 O O . ASN A 1 74 ? -3.551 1.929 6.106 1.00 95.31 74 ASN A O 1
ATOM 535 N N . ALA A 1 75 ? -5.116 1.911 7.708 1.00 94.31 75 ALA A N 1
ATOM 536 C CA . ALA A 1 75 ? -4.295 2.579 8.709 1.00 94.31 75 ALA A CA 1
ATOM 537 C C . ALA A 1 75 ? -2.988 1.826 9.014 1.00 94.31 75 ALA A C 1
ATOM 539 O O . ALA A 1 75 ? -2.035 2.475 9.435 1.00 94.31 75 ALA A O 1
ATOM 540 N N . MET A 1 76 ? -2.900 0.515 8.746 1.00 93.25 76 MET A N 1
ATOM 541 C CA . MET A 1 76 ? -1.661 -0.264 8.880 1.00 93.25 76 MET A CA 1
ATOM 542 C C . MET A 1 76 ? -0.476 0.334 8.099 1.00 93.25 76 MET A C 1
ATOM 544 O O . MET A 1 76 ? 0.643 0.279 8.594 1.00 93.25 76 MET A O 1
ATOM 548 N N . HIS A 1 77 ? -0.704 0.949 6.931 1.00 93.50 77 HIS A N 1
ATOM 549 C CA . HIS A 1 77 ? 0.367 1.559 6.127 1.00 93.50 77 HIS A CA 1
ATOM 550 C C . HIS A 1 77 ? 0.898 2.876 6.720 1.00 93.50 77 HIS A C 1
ATOM 552 O O . HIS A 1 77 ? 2.078 3.185 6.590 1.00 93.50 77 HIS A O 1
ATOM 558 N N . PHE A 1 78 ? 0.035 3.663 7.371 1.00 93.62 78 PHE A N 1
ATOM 559 C CA . PHE A 1 78 ? 0.375 5.019 7.824 1.00 93.62 78 PHE A CA 1
ATOM 560 C C . PHE A 1 78 ? 0.573 5.128 9.333 1.00 93.62 78 PHE A C 1
ATOM 562 O O . PHE A 1 78 ? 1.519 5.757 9.799 1.00 93.62 78 PHE A O 1
ATOM 569 N N . ASN A 1 79 ? -0.372 4.593 10.105 1.00 94.12 79 ASN A N 1
ATOM 570 C CA . ASN A 1 79 ? -0.366 4.629 11.558 1.00 94.12 79 ASN A CA 1
ATOM 571 C C . ASN A 1 79 ? -1.319 3.565 12.133 1.00 94.12 79 ASN A C 1
ATOM 573 O O . ASN A 1 79 ? -2.517 3.818 12.309 1.00 94.12 79 ASN A O 1
ATOM 577 N N . ALA A 1 80 ? -0.766 2.409 12.503 1.00 93.94 80 ALA A N 1
ATOM 578 C CA . ALA A 1 80 ? -1.516 1.313 13.114 1.00 93.94 80 ALA A CA 1
ATOM 579 C C . ALA A 1 80 ? -2.160 1.695 14.460 1.00 93.94 80 ALA A C 1
ATOM 581 O O . ALA A 1 80 ? -3.192 1.134 14.823 1.00 93.94 80 ALA A O 1
ATOM 582 N N . SER A 1 81 ? -1.628 2.694 15.180 1.00 93.19 81 SER A N 1
ATOM 583 C CA . SER A 1 81 ? -2.217 3.118 16.460 1.00 93.19 81 SER A CA 1
ATOM 584 C C . SER A 1 81 ? -3.608 3.734 16.300 1.00 93.19 81 SER A C 1
ATOM 586 O O . SER A 1 81 ? -4.375 3.742 17.254 1.00 93.19 81 SER A O 1
ATOM 588 N N . LYS A 1 82 ? -3.992 4.178 15.093 1.00 94.75 82 LYS A N 1
ATOM 589 C CA . LYS A 1 82 ? -5.350 4.676 14.837 1.00 94.75 82 LYS A CA 1
ATOM 590 C C . LYS A 1 82 ? -6.415 3.590 14.938 1.00 94.75 82 LYS A C 1
ATOM 592 O O . LYS A 1 82 ? -7.564 3.923 15.196 1.00 94.75 82 LYS A O 1
ATOM 597 N N . LEU A 1 83 ? -6.052 2.321 14.744 1.00 95.56 83 LEU A N 1
ATOM 598 C CA . LEU A 1 83 ? -7.007 1.212 14.723 1.00 95.56 83 LEU A CA 1
ATOM 599 C C . LEU A 1 83 ? -7.786 1.081 16.040 1.00 95.56 83 LEU A C 1
ATOM 601 O O . LEU A 1 83 ? -8.966 0.744 16.011 1.00 95.56 83 LEU A O 1
ATOM 605 N N . VAL A 1 84 ? -7.177 1.464 17.170 1.00 95.50 84 VAL A N 1
ATOM 606 C CA . VAL A 1 84 ? -7.852 1.486 18.478 1.00 95.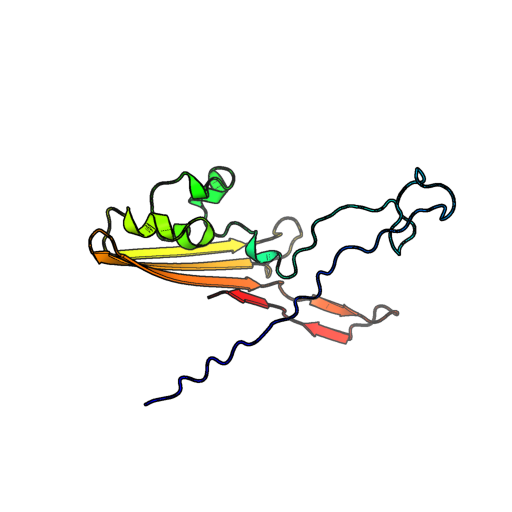50 84 VAL A CA 1
ATOM 607 C C . VAL A 1 84 ? -9.044 2.449 18.513 1.00 95.50 84 VAL A C 1
ATOM 609 O O . VAL A 1 84 ? -10.047 2.189 19.175 1.00 95.50 84 VAL A O 1
ATOM 612 N N . PHE A 1 85 ? -8.983 3.531 17.735 1.00 94.88 85 PHE A N 1
ATOM 613 C CA . PHE A 1 85 ? -10.045 4.528 17.620 1.00 94.88 85 PHE A CA 1
ATOM 614 C C . PHE A 1 85 ? -11.079 4.174 16.545 1.00 94.88 85 PHE A C 1
ATOM 616 O O . PHE A 1 85 ? -11.918 5.010 16.215 1.00 94.88 85 PHE A O 1
ATOM 623 N N . SER A 1 86 ? -11.032 2.965 15.973 1.00 94.75 86 SER A N 1
ATOM 624 C CA . SER A 1 86 ? -12.082 2.517 15.062 1.00 94.75 86 SER A CA 1
ATOM 625 C C . SER A 1 86 ? -13.415 2.362 15.796 1.00 94.75 86 SER A C 1
ATOM 627 O O . SER A 1 86 ? -13.479 1.85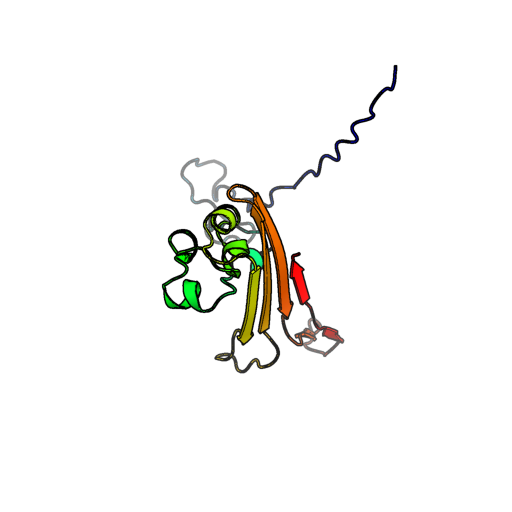4 16.923 1.00 94.75 86 SER A O 1
ATOM 629 N N . GLU A 1 87 ? -14.478 2.808 15.128 1.00 93.12 87 GLU A N 1
ATOM 630 C CA . GLU A 1 87 ? -15.867 2.610 15.545 1.00 93.12 87 GLU A CA 1
ATOM 631 C C . GLU A 1 87 ? -16.340 1.169 15.291 1.00 93.12 87 GLU A C 1
ATOM 633 O O . GLU A 1 87 ? -17.335 0.743 15.871 1.00 93.12 87 GLU A O 1
ATOM 638 N N . GLN A 1 88 ? -15.647 0.414 14.429 1.00 94.12 88 GLN A N 1
ATOM 639 C CA . GLN A 1 88 ? -15.977 -0.975 14.112 1.00 94.12 88 GLN A CA 1
ATOM 640 C C . GLN A 1 88 ? -15.089 -1.955 14.891 1.00 94.12 88 GLN A C 1
ATOM 642 O O . GLN A 1 88 ? -13.905 -1.702 15.105 1.00 94.12 88 GLN A O 1
ATOM 647 N N . GLU A 1 89 ? -15.648 -3.105 15.277 1.00 95.56 89 GLU A N 1
ATOM 648 C CA . GLU A 1 89 ? -14.894 -4.181 15.942 1.00 95.56 89 GLU A CA 1
ATOM 649 C C . GLU A 1 89 ? -13.991 -4.956 14.972 1.00 95.56 89 GLU A C 1
ATOM 651 O O . GLU A 1 89 ? -12.907 -5.402 15.334 1.00 95.56 89 GLU A O 1
ATOM 656 N N . VAL A 1 90 ? -14.424 -5.114 13.722 1.00 97.06 90 VAL A N 1
ATOM 657 C CA . VAL A 1 90 ? -13.694 -5.822 12.665 1.00 97.06 90 VAL A CA 1
ATOM 658 C C . VAL A 1 90 ? -13.702 -4.953 11.419 1.00 97.06 90 VAL A C 1
ATOM 660 O O . VAL A 1 90 ? -14.738 -4.396 11.052 1.00 97.06 90 VAL A O 1
ATOM 663 N N . GLY A 1 91 ? -12.579 -4.908 10.712 1.00 96.44 91 GLY A N 1
ATOM 664 C CA . GLY A 1 91 ? -12.524 -4.331 9.376 1.00 96.44 91 GLY A CA 1
ATOM 665 C C . GLY A 1 91 ? -11.528 -5.062 8.494 1.00 96.44 91 GLY A C 1
ATOM 666 O O . GLY A 1 91 ? -10.493 -5.523 8.965 1.00 96.44 91 GLY A O 1
ATOM 667 N N . VAL A 1 92 ? -11.841 -5.156 7.203 1.00 96.88 92 VAL A N 1
ATOM 668 C CA . VAL A 1 92 ? -10.973 -5.744 6.176 1.00 96.88 92 VAL A CA 1
ATOM 669 C C . VAL A 1 92 ? -10.966 -4.822 4.964 1.00 96.88 92 VAL A C 1
ATOM 671 O O . VAL A 1 92 ? -12.001 -4.260 4.604 1.00 96.88 92 VAL A O 1
ATOM 674 N N . SER A 1 93 ? -9.809 -4.656 4.330 1.00 96.00 93 SER A N 1
ATOM 675 C CA . SER A 1 93 ? -9.677 -3.931 3.070 1.00 96.00 93 SER A CA 1
ATOM 676 C C . SER A 1 93 ? -8.788 -4.696 2.103 1.00 96.00 93 SER A C 1
ATOM 678 O O . SER A 1 93 ? -7.843 -5.375 2.497 1.00 96.00 93 SER A O 1
ATOM 680 N N . THR A 1 94 ? -9.105 -4.586 0.817 1.00 96.31 94 THR A N 1
ATOM 681 C CA . THR A 1 94 ? -8.267 -5.097 -0.260 1.00 96.31 94 THR A CA 1
ATOM 682 C C . THR A 1 94 ? -8.179 -4.061 -1.369 1.00 96.31 94 THR A C 1
ATOM 684 O O . THR A 1 94 ? -9.188 -3.465 -1.750 1.00 96.31 94 THR A O 1
ATOM 687 N N . THR A 1 95 ? -6.970 -3.837 -1.871 1.00 95.69 95 THR A N 1
ATOM 688 C CA . THR A 1 95 ? -6.685 -2.878 -2.936 1.00 95.69 95 THR A CA 1
ATOM 689 C C . THR A 1 95 ? -5.800 -3.533 -3.989 1.00 95.69 95 THR A C 1
ATOM 691 O O . THR A 1 95 ? -4.863 -4.262 -3.666 1.00 95.69 95 THR A O 1
ATOM 694 N N . TYR A 1 96 ? -6.095 -3.257 -5.259 1.00 94.19 96 TYR A N 1
ATOM 695 C CA . TYR A 1 96 ? -5.287 -3.667 -6.401 1.00 94.19 96 TYR A CA 1
ATOM 696 C C . TYR A 1 96 ? -5.005 -2.452 -7.281 1.00 94.19 96 TYR A C 1
ATOM 698 O O . TYR A 1 96 ? -5.930 -1.849 -7.831 1.00 94.19 96 TYR A O 1
ATOM 706 N N . THR A 1 97 ? -3.729 -2.116 -7.433 1.00 93.06 97 THR A N 1
ATOM 707 C CA . THR A 1 97 ? -3.271 -0.937 -8.166 1.00 93.06 97 THR A CA 1
ATOM 708 C C . THR A 1 97 ? -2.397 -1.372 -9.340 1.00 93.06 97 THR A C 1
ATOM 710 O O . THR A 1 97 ? -1.244 -1.761 -9.133 1.00 93.06 97 THR A O 1
ATOM 713 N N . PRO A 1 98 ? -2.903 -1.301 -10.585 1.00 92.38 98 PRO A N 1
ATOM 714 C CA . PRO A 1 98 ? -2.069 -1.444 -11.772 1.00 92.38 98 PRO A CA 1
ATOM 715 C C . PRO A 1 98 ? -1.037 -0.311 -11.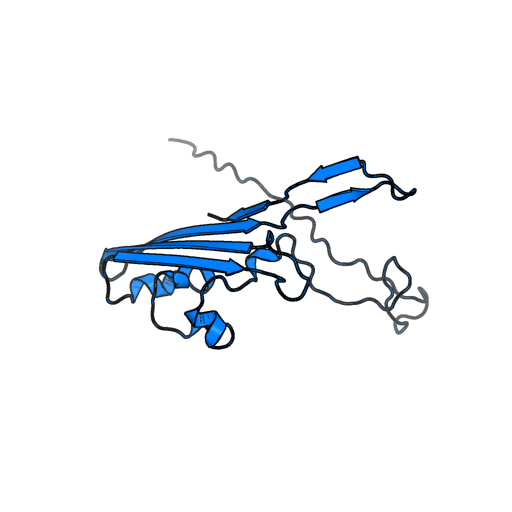822 1.00 92.38 98 PRO A C 1
ATOM 717 O O . PRO A 1 98 ? -1.412 0.864 -11.811 1.00 92.38 98 PRO A O 1
ATOM 720 N N . TRP A 1 99 ? 0.248 -0.644 -11.897 1.00 87.25 99 TRP A N 1
ATOM 721 C CA . TRP A 1 99 ? 1.341 0.328 -11.856 1.00 87.25 99 TRP A CA 1
ATOM 722 C C . TRP A 1 99 ? 1.953 0.499 -13.254 1.00 87.25 99 TRP A C 1
ATOM 724 O O . TRP A 1 99 ? 1.960 -0.431 -14.051 1.00 87.25 99 TRP A O 1
ATOM 734 N N . LEU A 1 100 ? 2.430 1.704 -13.586 1.00 86.12 100 LEU A N 1
ATOM 735 C CA . LEU A 1 100 ? 3.076 2.019 -14.879 1.00 86.12 100 LEU A CA 1
ATOM 736 C C . LEU A 1 100 ? 2.254 1.704 -16.144 1.00 86.12 100 LEU A C 1
ATOM 738 O O . LEU A 1 100 ? 2.822 1.505 -17.218 1.00 86.12 100 LEU A O 1
ATOM 742 N N . ARG A 1 101 ? 0.917 1.749 -16.076 1.00 86.56 101 ARG A N 1
ATOM 743 C CA . ARG A 1 101 ? 0.063 1.489 -17.254 1.00 86.56 101 ARG A CA 1
ATOM 744 C C . ARG A 1 101 ? 0.359 2.395 -18.449 1.00 86.56 101 ARG A C 1
ATOM 746 O O . ARG A 1 101 ? 0.220 1.967 -19.590 1.00 86.56 101 ARG A O 1
ATOM 753 N N . SER A 1 102 ? 0.793 3.630 -18.200 1.00 87.06 102 SER A N 1
ATOM 754 C CA . SER A 1 102 ? 1.167 4.578 -19.257 1.00 87.06 102 SER A CA 1
ATOM 755 C C . SER A 1 102 ? 2.393 4.139 -20.063 1.00 87.06 102 SER A C 1
ATOM 757 O O . SER A 1 102 ? 2.576 4.613 -21.178 1.00 87.06 102 SER A O 1
ATOM 759 N N . LEU A 1 103 ? 3.214 3.230 -19.527 1.00 85.38 103 LEU A N 1
ATOM 760 C CA . LEU A 1 103 ? 4.361 2.641 -20.222 1.00 85.38 103 LEU A CA 1
ATOM 761 C C . LEU A 1 103 ? 3.987 1.371 -21.008 1.00 85.38 103 LEU A C 1
ATOM 763 O O . LEU A 1 103 ? 4.866 0.677 -21.505 1.00 85.38 103 LEU A O 1
ATOM 767 N N . GLY A 1 104 ? 2.694 1.040 -21.106 1.00 83.94 104 GLY A N 1
ATOM 768 C CA . GLY A 1 104 ? 2.216 -0.164 -21.794 1.00 83.94 104 GLY A CA 1
ATOM 769 C C . GLY A 1 104 ? 2.424 -1.462 -21.010 1.00 83.94 104 GLY A C 1
ATOM 770 O O . GLY A 1 104 ? 2.116 -2.537 -21.521 1.00 83.94 104 GLY A O 1
ATOM 771 N N . LEU A 1 105 ? 2.909 -1.376 -19.769 1.00 87.12 105 LEU A N 1
ATOM 772 C CA . LEU A 1 105 ? 3.087 -2.529 -18.895 1.00 8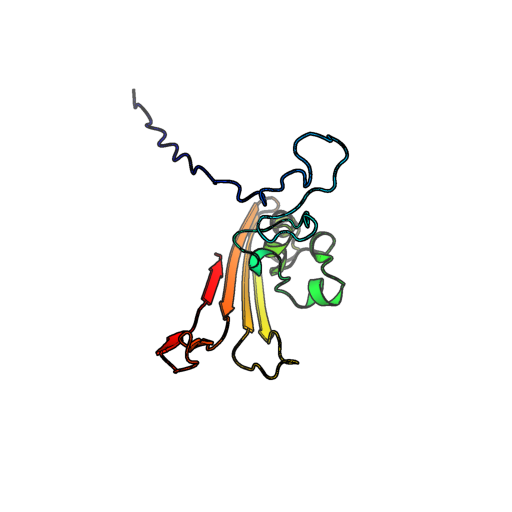7.12 105 LEU A CA 1
ATOM 773 C C . LEU A 1 105 ? 1.738 -2.932 -18.288 1.00 87.12 105 LEU A C 1
ATOM 775 O O . LEU A 1 105 ? 0.990 -2.095 -17.777 1.00 87.12 105 LEU A O 1
ATOM 779 N N . SER A 1 106 ? 1.416 -4.223 -18.370 1.00 86.06 106 SER A N 1
ATOM 780 C CA . SER A 1 106 ? 0.151 -4.797 -17.874 1.00 86.06 106 SER A CA 1
ATOM 781 C C . SER A 1 106 ? 0.345 -5.781 -16.720 1.00 86.06 106 SER A C 1
ATOM 783 O O . SER A 1 106 ? -0.620 -6.209 -16.092 1.00 86.06 106 SER A O 1
ATOM 785 N N . ASP A 1 107 ? 1.596 -6.108 -16.427 1.00 89.50 107 ASP A N 1
ATOM 786 C CA . ASP A 1 107 ? 2.046 -7.133 -15.496 1.00 89.50 107 ASP A CA 1
ATOM 787 C C . ASP A 1 107 ? 2.739 -6.559 -14.252 1.00 89.50 107 ASP A C 1
ATOM 789 O O . ASP A 1 107 ? 3.110 -7.318 -13.359 1.00 89.50 107 ASP A O 1
ATOM 793 N N . VAL A 1 108 ? 2.853 -5.232 -14.154 1.00 94.00 108 VAL A N 1
ATOM 794 C CA . VAL A 1 108 ? 3.328 -4.528 -12.958 1.00 94.00 108 VAL A CA 1
ATOM 795 C C . VAL A 1 108 ? 2.128 -4.090 -12.121 1.00 94.00 108 VAL A C 1
ATOM 797 O O . VAL A 1 108 ? 1.262 -3.338 -12.582 1.00 94.00 108 VAL A O 1
ATOM 800 N N . TYR A 1 109 ? 2.057 -4.548 -10.874 1.00 94.00 109 TYR A N 1
ATOM 801 C CA . TYR A 1 109 ? 0.936 -4.233 -9.989 1.00 94.00 109 TYR A CA 1
ATOM 802 C C . TYR A 1 109 ? 1.316 -4.287 -8.513 1.00 94.00 109 TYR A C 1
ATOM 804 O O . TYR A 1 109 ? 2.231 -5.004 -8.110 1.00 94.00 109 TYR A O 1
ATOM 812 N N . LEU A 1 110 ? 0.554 -3.557 -7.702 1.00 94.38 110 LEU A N 1
ATOM 813 C CA . LEU A 1 110 ? 0.596 -3.603 -6.247 1.00 94.38 110 LEU A CA 1
ATOM 814 C C . LEU A 1 110 ? -0.733 -4.156 -5.725 1.00 94.38 110 LEU A C 1
ATOM 816 O O . LEU A 1 110 ? -1.796 -3.630 -6.050 1.00 94.38 110 LEU A O 1
ATOM 820 N N . ALA A 1 111 ? -0.673 -5.206 -4.916 1.00 95.62 111 ALA A N 1
ATOM 821 C CA . ALA A 1 111 ? -1.809 -5.747 -4.188 1.00 95.62 111 ALA A CA 1
ATOM 822 C C . ALA A 1 111 ? -1.618 -5.509 -2.688 1.00 95.62 111 ALA A C 1
ATOM 824 O O . ALA A 1 111 ? -0.520 -5.678 -2.154 1.00 95.62 111 ALA A O 1
ATOM 825 N N . TYR A 1 112 ? -2.693 -5.127 -2.011 1.00 96.69 112 TYR A N 1
ATOM 826 C CA . TYR A 1 112 ? -2.696 -4.849 -0.583 1.00 96.69 112 TYR A CA 1
ATOM 827 C C . TYR A 1 112 ? -3.924 -5.468 0.065 1.00 96.69 112 TYR A C 1
ATOM 829 O O . TYR A 1 112 ? -5.039 -5.319 -0.433 1.00 96.69 112 TYR A O 1
ATOM 837 N N . LEU A 1 113 ? -3.711 -6.190 1.154 1.00 97.00 113 LEU A N 1
ATOM 838 C CA . LEU A 1 113 ? -4.741 -6.822 1.959 1.00 97.00 113 LEU A CA 1
ATOM 839 C C . LEU A 1 113 ? -4.482 -6.448 3.410 1.00 97.00 113 LEU A C 1
ATOM 841 O O . LEU A 1 113 ? -3.397 -6.687 3.926 1.00 97.00 113 LEU A O 1
ATOM 845 N N . THR A 1 114 ? -5.476 -5.888 4.078 1.00 97.06 114 THR A N 1
ATOM 846 C CA . THR A 1 114 ? -5.379 -5.522 5.489 1.00 97.06 114 THR A CA 1
ATOM 847 C C . THR A 1 114 ? -6.609 -5.953 6.239 1.00 97.06 114 THR A C 1
ATOM 849 O O . THR A 1 114 ? -7.713 -6.010 5.699 1.00 97.06 114 THR A O 1
ATOM 852 N N . GLY A 1 115 ? -6.416 -6.244 7.514 1.00 96.50 115 GLY A N 1
ATOM 853 C CA . GLY A 1 115 ? -7.503 -6.524 8.423 1.00 96.50 115 GLY A CA 1
ATOM 854 C C . GLY A 1 115 ? -7.146 -6.106 9.832 1.00 96.50 115 GLY A C 1
ATOM 855 O O . GLY A 1 115 ? -5.974 -6.071 10.206 1.00 96.50 115 GLY A O 1
ATOM 856 N N . PHE A 1 116 ? -8.163 -5.802 10.621 1.00 97.69 116 PHE A N 1
ATOM 857 C CA . PHE A 1 116 ? -8.000 -5.596 12.046 1.00 97.69 116 PHE A CA 1
ATOM 858 C C . PHE A 1 116 ? -9.173 -6.179 12.825 1.00 97.69 116 PHE A C 1
ATOM 860 O O . PHE A 1 116 ? -10.290 -6.305 12.316 1.00 97.69 116 PHE A O 1
ATOM 867 N N . PHE A 1 117 ? -8.886 -6.514 14.077 1.00 97.25 117 PHE A N 1
ATOM 868 C CA . PHE A 1 117 ? -9.838 -6.952 15.078 1.00 97.25 117 PHE A CA 1
ATOM 869 C C . PHE A 1 117 ? -9.583 -6.186 16.375 1.00 97.25 117 PHE A C 1
ATOM 871 O O . PHE A 1 117 ? -8.521 -6.316 16.993 1.00 97.25 117 PHE A O 1
ATOM 878 N N . LYS A 1 118 ? -10.541 -5.353 16.767 1.00 97.00 118 LYS A N 1
ATOM 879 C CA . LYS A 1 118 ? -10.521 -4.591 18.009 1.00 97.00 118 LYS A CA 1
ATOM 880 C C . LYS A 1 118 ? -10.961 -5.502 19.151 1.00 97.00 118 LYS A C 1
ATOM 882 O O . LYS A 1 118 ? -12.049 -6.065 19.121 1.00 97.00 118 LYS A O 1
ATOM 887 N N . ILE A 1 119 ? -10.072 -5.676 20.125 1.00 96.44 119 ILE A N 1
ATOM 888 C CA . ILE A 1 119 ? -10.256 -6.610 21.243 1.00 96.44 119 ILE A CA 1
ATOM 889 C C . ILE A 1 119 ? -11.035 -5.921 22.366 1.00 96.44 119 ILE A C 1
ATOM 891 O O . ILE A 1 119 ? -11.949 -6.507 22.940 1.00 96.44 119 ILE A O 1
ATOM 895 N N . ASP A 1 120 ? -10.671 -4.675 22.667 1.00 93.06 120 ASP A N 1
ATOM 896 C CA . ASP A 1 120 ? -11.314 -3.829 23.668 1.00 93.06 120 ASP A CA 1
ATOM 897 C C . ASP A 1 120 ? -11.193 -2.338 23.274 1.00 93.06 120 ASP A C 1
ATOM 899 O O . ASP A 1 120 ? -10.823 -2.001 22.147 1.00 93.06 120 ASP A O 1
ATOM 903 N N . GLU A 1 121 ? -11.531 -1.420 24.182 1.00 92.69 121 GLU A N 1
ATOM 904 C CA . GLU A 1 121 ? -11.455 0.029 23.938 1.00 92.69 121 GLU A CA 1
ATOM 905 C C . GLU A 1 121 ? -10.019 0.552 23.736 1.00 92.69 121 GLU A C 1
ATOM 907 O O . GLU A 1 121 ? -9.832 1.603 23.126 1.00 92.69 121 GLU A O 1
ATOM 912 N N . PHE A 1 122 ? -9.006 -0.182 24.199 1.00 94.06 122 PHE A N 1
ATOM 913 C CA . PHE A 1 122 ? -7.602 0.233 24.238 1.00 94.06 122 PHE A CA 1
ATOM 914 C C . PHE A 1 122 ? -6.663 -0.662 23.412 1.00 94.06 122 PHE A C 1
ATOM 916 O O . PHE A 1 122 ? -5.475 -0.357 23.294 1.00 94.06 122 PHE A O 1
ATOM 923 N N . GLN A 1 123 ? -7.166 -1.750 22.829 1.00 95.88 123 GLN A N 1
ATOM 924 C CA . GLN A 1 123 ? -6.374 -2.775 22.162 1.00 95.88 123 GLN A CA 1
ATOM 925 C C . GLN A 1 123 ? -6.980 -3.172 20.822 1.00 95.88 123 GLN A C 1
ATOM 927 O O . GLN A 1 123 ? -8.182 -3.395 20.663 1.00 95.88 123 GLN A O 1
ATOM 932 N N . THR A 1 124 ? -6.119 -3.313 19.823 1.00 97.06 124 THR A N 1
ATOM 933 C CA . THR A 1 124 ? -6.503 -3.788 18.496 1.00 97.06 124 THR A CA 1
ATOM 934 C C . THR A 1 124 ? -5.373 -4.603 17.899 1.00 97.06 124 THR A C 1
ATOM 936 O O . THR A 1 124 ? -4.208 -4.218 17.982 1.00 97.06 124 THR A O 1
ATOM 939 N N . LEU A 1 125 ? -5.727 -5.734 17.298 1.00 96.31 125 LEU A N 1
ATOM 940 C CA . LEU A 1 125 ? -4.825 -6.551 16.506 1.00 96.31 125 LEU A CA 1
ATOM 941 C C . LEU A 1 125 ? -5.007 -6.184 15.034 1.00 96.31 125 LEU A C 1
ATOM 943 O O . LEU A 1 125 ? -6.124 -6.227 14.527 1.00 96.31 125 LEU A O 1
ATOM 947 N N . GLY A 1 126 ? -3.921 -5.833 14.355 1.00 95.62 126 GLY A N 1
ATOM 948 C CA . GLY A 1 126 ? -3.905 -5.553 12.922 1.00 95.62 126 GLY A CA 1
ATOM 949 C C . GLY A 1 126 ? -3.005 -6.536 12.185 1.00 95.62 126 GLY A C 1
ATOM 950 O O . GLY A 1 126 ? -1.992 -6.977 12.724 1.00 95.62 126 GLY A O 1
ATOM 951 N N . MET A 1 127 ? -3.369 -6.864 10.951 1.00 95.75 127 MET A N 1
ATOM 952 C CA . MET A 1 127 ? -2.551 -7.640 10.025 1.00 95.75 127 MET A CA 1
ATOM 953 C C . MET A 1 127 ? -2.580 -6.999 8.640 1.00 95.75 127 MET A C 1
ATOM 955 O O . MET A 1 127 ? -3.604 -6.457 8.214 1.00 95.75 127 MET A O 1
ATOM 959 N N . GLY A 1 128 ? -1.457 -7.071 7.934 1.00 95.38 128 GLY A N 1
ATOM 960 C CA . GLY A 1 128 ? -1.321 -6.585 6.572 1.00 95.38 128 GLY A CA 1
ATOM 961 C C . GLY A 1 128 ? -0.586 -7.599 5.711 1.00 95.38 128 GLY A C 1
ATOM 962 O O . GLY A 1 128 ? 0.189 -8.406 6.198 1.00 95.38 128 GLY A O 1
ATOM 963 N N . LEU A 1 129 ? -0.861 -7.578 4.418 1.00 96.06 129 LEU A N 1
ATOM 964 C CA . LEU A 1 129 ? -0.057 -8.224 3.401 1.00 96.06 129 LEU A CA 1
ATOM 965 C C . LEU A 1 129 ? 0.014 -7.269 2.226 1.00 96.06 129 LEU A C 1
ATOM 967 O O . LEU A 1 129 ? -1.009 -6.842 1.685 1.00 96.06 129 LEU A O 1
ATOM 971 N N . ARG A 1 130 ? 1.230 -6.969 1.802 1.00 95.25 130 ARG A N 1
ATOM 972 C CA . ARG A 1 130 ? 1.481 -6.153 0.627 1.00 95.25 130 ARG A CA 1
ATOM 973 C C . ARG A 1 130 ? 2.362 -6.910 -0.330 1.00 95.25 130 ARG A C 1
ATOM 975 O O . ARG A 1 130 ? 3.342 -7.510 0.087 1.00 95.25 130 ARG A O 1
ATOM 982 N N . TYR A 1 131 ? 2.001 -6.880 -1.601 1.00 95.50 131 TYR A N 1
ATOM 983 C CA . TYR A 1 131 ? 2.677 -7.623 -2.647 1.00 95.50 131 TYR A CA 1
ATOM 984 C C . TYR A 1 131 ? 2.855 -6.734 -3.869 1.00 95.50 131 TYR A C 1
ATOM 986 O O . TYR A 1 131 ? 1.881 -6.219 -4.415 1.00 95.50 131 TYR A O 1
ATOM 994 N N . PHE A 1 132 ? 4.092 -6.567 -4.308 1.00 95.75 132 PHE A N 1
ATOM 995 C CA . PHE A 1 132 ? 4.448 -5.788 -5.480 1.00 95.75 132 PHE A CA 1
ATOM 996 C C . PHE A 1 132 ? 5.061 -6.706 -6.536 1.00 95.75 132 PHE A C 1
ATOM 998 O O . PHE A 1 132 ? 6.057 -7.380 -6.285 1.00 95.75 132 PHE A O 1
ATOM 1005 N N . SER A 1 133 ? 4.457 -6.753 -7.721 1.00 94.75 133 SER A N 1
ATOM 1006 C CA . SER A 1 133 ? 5.014 -7.457 -8.874 1.00 94.75 133 SER A CA 1
ATOM 1007 C C . SER A 1 133 ? 5.675 -6.461 -9.811 1.00 94.75 133 SER A C 1
ATOM 1009 O O . SER A 1 133 ? 5.043 -5.485 -10.214 1.00 94.75 133 SER A O 1
ATOM 1011 N N . LEU A 1 134 ? 6.921 -6.744 -10.197 1.00 92.19 134 LEU A N 1
ATOM 1012 C CA . LEU A 1 134 ? 7.670 -5.951 -11.172 1.00 92.19 134 LEU A CA 1
ATOM 1013 C C . LEU A 1 134 ? 7.420 -6.410 -12.618 1.00 92.19 134 LEU A C 1
ATOM 1015 O O . LEU A 1 134 ? 8.076 -5.928 -13.538 1.00 92.19 134 LEU A O 1
ATOM 1019 N N . GLY A 1 135 ? 6.474 -7.327 -12.828 1.00 91.62 135 GLY A N 1
ATOM 1020 C CA . GLY A 1 135 ? 6.187 -7.887 -14.140 1.00 91.62 135 GLY A CA 1
ATOM 1021 C C . GLY A 1 135 ? 7.280 -8.826 -14.647 1.00 91.62 135 GLY A C 1
ATOM 1022 O O . GLY A 1 135 ? 8.035 -9.428 -13.882 1.00 91.62 135 GLY A O 1
ATOM 1023 N N . SER A 1 136 ? 7.295 -9.008 -15.959 1.00 90.56 136 SER A N 1
ATOM 1024 C CA . SER A 1 136 ? 8.208 -9.858 -16.703 1.00 90.56 136 SER A CA 1
ATOM 1025 C C . SER A 1 136 ? 9.362 -9.027 -17.250 1.00 90.56 136 SER A C 1
ATOM 1027 O O . SER A 1 136 ? 9.160 -8.128 -18.062 1.00 90.56 136 SER A O 1
ATOM 1029 N N . ILE A 1 137 ? 10.585 -9.354 -16.839 1.00 89.50 137 ILE A N 1
ATOM 1030 C CA . ILE A 1 137 ? 11.802 -8.676 -17.289 1.00 89.50 137 ILE A CA 1
ATOM 1031 C C . ILE A 1 137 ? 12.614 -9.648 -18.139 1.00 89.50 137 ILE A C 1
ATOM 1033 O O . ILE A 1 137 ? 12.978 -10.731 -17.674 1.00 89.50 137 ILE A O 1
ATOM 1037 N N . GLN A 1 138 ? 12.903 -9.256 -19.380 1.00 90.56 138 GLN A N 1
ATOM 1038 C CA . GLN A 1 138 ? 13.817 -9.982 -20.255 1.00 90.56 138 GLN A CA 1
ATOM 1039 C C . GLN A 1 138 ? 15.248 -9.537 -19.959 1.00 90.56 138 GLN A C 1
ATOM 1041 O O . GLN A 1 138 ? 15.591 -8.372 -20.153 1.00 90.56 138 GLN A O 1
ATOM 1046 N N . PHE A 1 139 ? 16.085 -10.457 -19.488 1.00 90.38 139 PHE A N 1
ATOM 1047 C CA . PHE A 1 139 ? 17.509 -10.194 -19.333 1.00 90.38 139 PHE A CA 1
ATOM 1048 C C . PHE A 1 139 ? 18.204 -10.386 -20.677 1.00 90.38 139 PHE A C 1
ATOM 1050 O O . PHE A 1 139 ? 17.959 -11.377 -21.373 1.00 90.38 139 PHE A O 1
ATOM 1057 N N . THR A 1 140 ? 19.074 -9.443 -21.022 1.00 93.25 140 THR A N 1
ATOM 1058 C CA . THR A 1 140 ? 19.889 -9.475 -22.236 1.00 93.25 140 THR A CA 1
ATOM 1059 C C . THR A 1 140 ? 21.367 -9.389 -21.884 1.00 93.25 140 THR A C 1
ATOM 1061 O O . THR A 1 140 ? 21.728 -8.776 -20.876 1.00 93.25 140 THR A O 1
ATOM 1064 N N . ASP A 1 141 ? 22.224 -9.992 -22.704 1.00 90.50 141 ASP A N 1
ATOM 1065 C CA . ASP A 1 141 ? 23.672 -9.806 -22.596 1.00 90.50 141 ASP A CA 1
ATOM 1066 C C . ASP A 1 141 ? 24.136 -8.469 -23.212 1.00 90.50 141 ASP A C 1
ATOM 1068 O O . ASP A 1 141 ? 23.335 -7.641 -23.657 1.00 90.50 141 ASP A O 1
ATOM 1072 N N . THR A 1 142 ? 25.451 -8.237 -23.224 1.00 91.88 142 THR A N 1
ATOM 1073 C CA . THR A 1 142 ? 26.067 -7.033 -23.808 1.00 91.88 142 THR A CA 1
ATOM 1074 C C . THR A 1 142 ? 25.896 -6.926 -25.325 1.00 91.88 142 THR A C 1
ATOM 1076 O O . THR A 1 142 ? 26.060 -5.839 -25.873 1.00 91.88 142 THR A O 1
ATOM 1079 N N . GLU A 1 143 ? 25.577 -8.029 -26.001 1.00 93.44 143 GLU A N 1
ATOM 1080 C CA . GLU A 1 143 ? 25.323 -8.113 -27.444 1.00 93.44 143 GLU A CA 1
ATOM 1081 C C . GLU A 1 143 ? 23.813 -8.044 -27.758 1.00 93.44 143 GLU A C 1
ATOM 1083 O O . GLU A 1 143 ? 23.400 -8.163 -28.915 1.00 93.44 143 GLU A O 1
ATOM 1088 N N . GLY A 1 144 ? 22.976 -7.821 -26.735 1.00 86.88 144 GLY A N 1
ATOM 1089 C CA . GLY A 1 144 ? 21.524 -7.722 -26.851 1.00 86.88 144 GLY A CA 1
ATOM 1090 C C . GLY A 1 144 ? 20.823 -9.064 -27.069 1.00 86.88 144 GLY A C 1
ATOM 1091 O O . GLY A 1 144 ? 19.646 -9.065 -27.426 1.00 86.88 144 GLY A O 1
ATOM 1092 N N . GLN A 1 145 ? 21.510 -10.195 -26.881 1.00 92.62 145 GLN A N 1
ATOM 1093 C CA . GLN A 1 145 ? 20.890 -11.513 -26.991 1.00 92.62 145 GLN A CA 1
ATOM 1094 C C . GLN A 1 145 ? 20.072 -11.823 -25.741 1.00 92.62 145 GLN A C 1
ATOM 1096 O O . GLN A 1 145 ? 20.475 -11.526 -24.614 1.00 92.62 145 GLN A O 1
ATOM 1101 N N . GLU A 1 146 ? 18.906 -12.427 -25.945 1.00 91.75 146 GLU A N 1
ATOM 1102 C CA . GLU A 1 146 ? 18.009 -12.831 -24.868 1.00 91.75 146 GLU A CA 1
ATOM 1103 C C . GLU A 1 146 ? 18.627 -13.965 -24.041 1.00 91.75 146 GLU A C 1
ATOM 1105 O O . GLU A 1 146 ? 18.973 -15.021 -24.568 1.00 91.75 146 GLU A O 1
ATOM 1110 N N . LEU A 1 147 ? 18.738 -13.760 -22.727 1.00 90.31 147 LEU A N 1
ATOM 1111 C CA . LEU A 1 147 ? 19.256 -14.758 -21.793 1.00 90.31 147 LEU A CA 1
ATOM 1112 C C . LEU A 1 147 ? 18.122 -15.556 -21.148 1.00 90.31 147 LEU A C 1
ATOM 1114 O O . LEU A 1 147 ? 17.957 -16.750 -21.384 1.00 90.31 147 LEU A O 1
ATOM 1118 N N . LEU A 1 148 ? 17.350 -14.892 -20.289 1.00 92.94 148 LEU A N 1
ATOM 1119 C CA . LEU A 1 148 ? 16.248 -15.491 -19.548 1.00 92.94 148 LEU A CA 1
ATOM 1120 C C . LEU A 1 148 ? 15.205 -14.433 -19.212 1.00 92.94 148 LEU A C 1
ATOM 1122 O O . LEU A 1 148 ? 15.510 -13.243 -19.139 1.00 92.94 148 LEU A O 1
ATOM 1126 N N . THR A 1 149 ? 13.983 -14.878 -18.955 1.00 92.81 149 THR A N 1
ATOM 1127 C CA . THR A 1 149 ? 12.901 -14.015 -18.486 1.00 92.81 149 THR A CA 1
ATOM 1128 C C . THR A 1 149 ? 12.692 -14.235 -16.990 1.00 92.81 149 THR A C 1
ATOM 1130 O O . THR A 1 149 ? 12.420 -15.355 -16.554 1.00 92.81 149 THR A O 1
ATOM 1133 N N . GLY A 1 150 ? 12.829 -13.180 -16.188 1.00 92.44 150 GLY A N 1
ATOM 1134 C CA . GLY A 1 150 ? 12.557 -13.209 -14.751 1.00 92.44 150 GLY A CA 1
ATOM 1135 C C . GLY A 1 150 ? 11.237 -12.536 -14.402 1.00 92.44 150 GLY A C 1
ATOM 1136 O O . GLY A 1 150 ? 10.774 -11.651 -15.118 1.00 92.44 150 GLY A O 1
ATOM 1137 N N . ARG A 1 151 ? 10.645 -12.929 -13.269 1.00 92.88 151 ARG A N 1
ATOM 1138 C CA . ARG A 1 151 ? 9.440 -12.286 -12.718 1.00 92.88 151 ARG A CA 1
ATOM 1139 C C . ARG A 1 151 ? 9.661 -11.890 -11.256 1.00 92.88 151 ARG A C 1
ATOM 1141 O O . ARG A 1 151 ? 9.227 -12.624 -10.368 1.00 92.88 151 ARG A O 1
ATOM 1148 N N . PRO A 1 152 ? 10.390 -10.792 -10.987 1.00 92.75 152 PRO A N 1
ATOM 1149 C CA . PRO A 1 152 ? 10.678 -10.366 -9.625 1.00 92.75 152 PRO A CA 1
ATOM 1150 C C . PRO A 1 152 ? 9.414 -9.889 -8.901 1.00 92.75 152 PRO A C 1
ATOM 1152 O O . PRO A 1 152 ? 8.526 -9.262 -9.489 1.00 92.75 152 PRO A O 1
ATOM 1155 N N . ASN A 1 153 ? 9.349 -10.175 -7.606 1.00 93.81 153 ASN A N 1
ATOM 1156 C CA . ASN A 1 153 ? 8.288 -9.729 -6.718 1.00 93.81 153 ASN A CA 1
ATOM 1157 C C . ASN A 1 153 ? 8.845 -9.365 -5.337 1.00 93.81 153 ASN A C 1
ATOM 1159 O O . ASN A 1 153 ? 9.882 -9.867 -4.909 1.00 93.81 153 ASN A O 1
ATOM 1163 N N . GLU A 1 154 ? 8.133 -8.486 -4.644 1.00 94.62 154 GLU A N 1
ATOM 1164 C CA . GLU A 1 154 ? 8.461 -8.023 -3.297 1.00 94.62 154 GLU A CA 1
ATOM 1165 C C . GLU A 1 154 ? 7.210 -8.126 -2.420 1.00 94.62 154 GLU A C 1
ATOM 1167 O O . GLU A 1 154 ? 6.096 -7.909 -2.901 1.00 94.62 154 GLU A O 1
ATOM 1172 N N . PHE A 1 155 ? 7.364 -8.479 -1.140 1.00 94.94 155 PHE A N 1
ATOM 1173 C CA . PHE A 1 155 ? 6.234 -8.549 -0.215 1.00 94.94 155 PHE A CA 1
ATOM 1174 C C . PHE A 1 155 ? 6.594 -8.156 1.222 1.00 94.94 155 PHE A C 1
ATOM 1176 O O . PHE A 1 155 ? 7.752 -8.218 1.628 1.00 94.94 155 PHE A O 1
ATOM 1183 N N . GLU A 1 156 ? 5.578 -7.752 1.981 1.00 94.44 156 GLU A N 1
ATOM 1184 C CA . GLU A 1 156 ? 5.632 -7.375 3.401 1.00 94.44 156 GLU A CA 1
ATOM 1185 C C . GLU A 1 156 ? 4.409 -7.959 4.123 1.00 94.44 156 GLU A C 1
ATOM 1187 O O . GLU A 1 156 ? 3.327 -8.020 3.530 1.00 94.44 156 GLU A O 1
ATOM 1192 N N . VAL A 1 157 ? 4.593 -8.362 5.387 1.00 92.19 157 VAL A N 1
ATOM 1193 C CA . VAL A 1 157 ? 3.557 -8.854 6.313 1.00 92.19 157 VAL A CA 1
ATOM 1194 C C . VAL A 1 157 ? 3.598 -8.051 7.610 1.00 92.19 157 VAL A C 1
ATOM 1196 O O . VAL A 1 157 ? 4.733 -7.813 8.080 1.00 92.19 15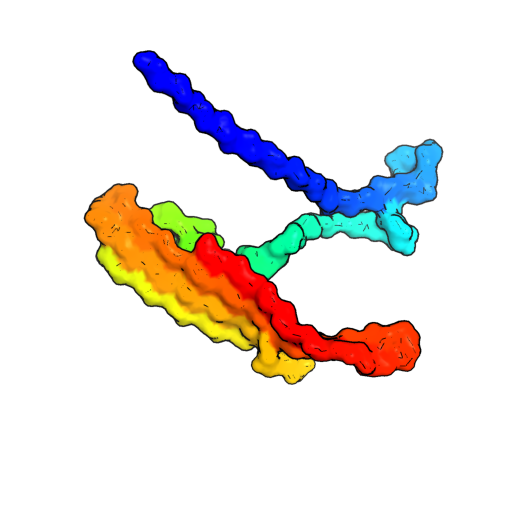7 VAL A O 1
#

Secondary structure (DSSP, 8-state):
--------------------EESSTT-TTSPEE-TTSSB-------S-GGGGS---HHHHHTTS-GGGSPP-TTHHHH-GGGGGG-SSSEEEEEEEEE-SGGGT-SSEEEEEEEEEEE-SSS-EEEEEEEEEEE--EEEE-TT--EEEEE--EEEE-

Foldseek 3Di:
DDDDDDDDDDDPPPQPQQDWDFPDNVDPPGFTAGPVRHGDDRDRDDPCCVLVDQFDDPCVVVPNPLQPDQDAQSCVSPHPQNVLVDPDQKHKDKGKAQPPVVVVDRFWIKIKIKMKGHPDSRDIDIDIKIKTKPGWDFDADPVRDTDDIDIDMDMDD

Radius of gyration: 22.39 Å; chains: 1; bounding box: 59×44×67 Å